Protein AF-A0A859FAC2-F1 (afdb_monomer)

Solvent-accessible surface area (backbone atoms only — not comparable to full-atom values): 5342 Å² total; per-residue (Å²): 143,79,71,64,70,60,58,26,71,75,37,75,66,45,41,52,51,52,48,38,58,68,44,46,48,57,27,51,54,40,24,45,46,32,37,72,72,66,66,40,54,71,62,58,17,48,48,55,26,49,51,52,44,50,51,50,52,48,54,50,32,64,76,74,36,98,75,50,66,58,67,61,54,50,52,52,50,50,50,52,51,50,53,51,54,51,49,56,50,53,64,58,65,77,77,115

Organism: NCBI:txid2592382

Mean predicted aligned error: 10.35 Å

Sequence (96 aa):
MNTLFELAATNVFTVAFSSFLVGGVPFLLGYFLLNRVFNLSKGWSTIIPGMIVLVILFVASIITINEPPYLLIGLAAAFLTYLAVSEVRSSKSATT

pLDDT: mean 73.59, std 11.51, range [42.47, 90.44]

Secondary structure (DSSP, 8-state):
---SHHHHHT-HHHHHHHHIIIIIHHHHHHHHIIIIIS---HHHHHHHHHHHHHHHHHHHHHHH-SS--HHHHHHHHHHHHHHHHHHHHHHHHTT-

Structure (mmCIF, N/CA/C/O backbone):
data_AF-A0A859FAC2-F1
#
_entry.id   AF-A0A859FAC2-F1
#
loop_
_atom_site.group_PDB
_atom_site.id
_atom_site.type_symbol
_atom_site.label_atom_id
_atom_site.label_alt_id
_atom_site.label_comp_id
_atom_site.label_asym_id
_atom_site.label_entity_id
_atom_site.label_seq_id
_atom_site.pdbx_PDB_ins_code
_atom_site.Cartn_x
_atom_site.Cartn_y
_atom_site.Cartn_z
_atom_site.occupancy
_atom_site.B_iso_or_equiv
_atom_site.auth_seq_id
_atom_site.auth_comp_id
_atom_site.auth_asym_id
_atom_site.auth_atom_id
_atom_site.pdbx_PDB_model_num
ATOM 1 N N . MET A 1 1 ? 24.163 -3.903 -18.204 1.00 42.47 1 MET A N 1
ATOM 2 C CA . MET A 1 1 ? 23.503 -4.710 -17.156 1.00 42.47 1 MET A CA 1
ATOM 3 C C . MET A 1 1 ? 22.069 -4.211 -17.009 1.00 42.47 1 MET A C 1
ATOM 5 O O . MET A 1 1 ? 21.821 -3.368 -16.167 1.00 42.47 1 MET A O 1
ATOM 9 N N . ASN A 1 2 ? 21.157 -4.685 -17.863 1.00 52.72 2 ASN A N 1
ATOM 10 C CA . ASN A 1 2 ? 19.724 -4.359 -17.860 1.00 52.72 2 ASN A CA 1
ATOM 11 C C . ASN A 1 2 ? 18.959 -5.676 -18.046 1.00 52.72 2 ASN A C 1
ATOM 13 O O . ASN A 1 2 ? 18.684 -6.051 -19.171 1.00 52.72 2 ASN A O 1
ATOM 17 N N . THR A 1 3 ? 18.728 -6.470 -16.998 1.00 57.44 3 THR A N 1
ATOM 18 C CA . THR A 1 3 ? 18.196 -7.838 -17.219 1.00 57.44 3 THR A CA 1
ATOM 19 C C . THR A 1 3 ? 17.073 -8.266 -16.287 1.00 57.44 3 THR A C 1
ATOM 21 O O . THR A 1 3 ? 16.517 -9.338 -16.482 1.00 57.44 3 THR A O 1
ATOM 24 N N . LEU A 1 4 ? 16.667 -7.435 -15.324 1.00 54.19 4 LEU A N 1
ATOM 25 C CA . LEU A 1 4 ? 15.510 -7.735 -14.466 1.00 54.19 4 LEU A CA 1
ATOM 26 C C . LEU A 1 4 ? 14.269 -6.925 -14.855 1.00 54.19 4 LEU A C 1
ATOM 28 O O . LEU A 1 4 ? 13.189 -7.493 -14.976 1.00 54.19 4 LEU A O 1
ATOM 32 N N . PHE A 1 5 ? 14.426 -5.629 -15.136 1.00 50.03 5 PHE A N 1
ATOM 33 C CA . PHE A 1 5 ? 13.320 -4.770 -15.576 1.00 50.03 5 PHE A CA 1
ATOM 34 C C . PHE A 1 5 ? 12.856 -5.073 -17.010 1.00 50.03 5 PHE A C 1
ATOM 36 O O . PHE A 1 5 ? 11.657 -5.104 -17.271 1.00 50.03 5 PHE A O 1
ATOM 43 N N . GLU A 1 6 ? 13.783 -5.367 -17.926 1.00 50.81 6 GLU A N 1
ATOM 44 C CA . GLU A 1 6 ? 13.448 -5.748 -19.309 1.00 50.81 6 GLU A CA 1
ATOM 45 C C . GLU A 1 6 ? 12.769 -7.122 -19.390 1.00 50.81 6 GLU A C 1
ATOM 47 O O . GLU A 1 6 ? 11.825 -7.303 -20.159 1.00 50.81 6 GLU A O 1
ATOM 52 N N . LEU A 1 7 ? 13.192 -8.073 -18.548 1.00 53.09 7 LEU A N 1
ATOM 53 C CA . LEU A 1 7 ? 12.585 -9.405 -18.474 1.00 53.09 7 LEU A CA 1
ATOM 54 C C . LEU A 1 7 ? 11.214 -9.371 -17.783 1.00 53.09 7 LEU A C 1
ATOM 56 O O . LEU A 1 7 ? 10.326 -10.159 -18.109 1.00 53.09 7 LEU A O 1
ATOM 60 N N . ALA A 1 8 ? 11.021 -8.432 -16.850 1.00 52.53 8 ALA A N 1
ATOM 61 C CA . ALA A 1 8 ? 9.714 -8.169 -16.270 1.00 52.53 8 ALA A CA 1
ATOM 62 C C . ALA A 1 8 ? 8.726 -7.673 -17.336 1.00 52.53 8 ALA A C 1
ATOM 64 O O . ALA A 1 8 ? 7.577 -8.089 -17.305 1.00 52.53 8 ALA A O 1
ATOM 65 N N . ALA A 1 9 ? 9.169 -6.879 -18.317 1.00 52.97 9 ALA A N 1
ATOM 66 C CA . ALA A 1 9 ? 8.310 -6.292 -19.347 1.00 52.97 9 ALA A CA 1
ATOM 67 C C . ALA A 1 9 ? 7.848 -7.267 -20.453 1.00 52.97 9 ALA A C 1
ATOM 69 O O . ALA A 1 9 ? 6.895 -6.964 -21.167 1.00 52.97 9 ALA A O 1
ATOM 70 N N . THR A 1 10 ? 8.481 -8.435 -20.614 1.00 60.19 10 THR A N 1
ATOM 71 C CA . THR A 1 10 ? 8.202 -9.345 -21.745 1.00 60.19 10 THR A CA 1
ATOM 72 C C . THR A 1 10 ? 6.981 -10.248 -21.528 1.00 60.19 10 THR A C 1
ATOM 74 O O . THR A 1 10 ? 6.498 -10.864 -22.475 1.00 60.19 10 THR A O 1
ATOM 77 N N . ASN A 1 11 ? 6.471 -10.355 -20.296 1.00 62.94 11 ASN A N 1
ATOM 78 C CA . ASN A 1 11 ? 5.349 -11.232 -19.972 1.00 62.94 11 ASN A CA 1
ATOM 79 C C . ASN A 1 11 ? 4.473 -10.603 -18.880 1.00 62.94 11 ASN A C 1
ATOM 81 O O . ASN A 1 11 ? 4.955 -10.307 -17.787 1.00 62.94 11 ASN A O 1
ATOM 85 N N . VAL A 1 12 ? 3.175 -10.433 -19.150 1.00 64.06 12 VAL A N 1
ATOM 86 C CA . VAL A 1 12 ? 2.206 -9.821 -18.213 1.00 64.06 12 VAL A CA 1
ATOM 87 C C . VAL A 1 12 ? 2.212 -10.537 -16.857 1.00 64.06 12 VAL A C 1
ATOM 89 O O . VAL A 1 12 ? 2.083 -9.906 -15.809 1.00 64.06 12 VAL A O 1
ATOM 92 N N . PHE A 1 13 ? 2.449 -11.851 -16.870 1.00 68.88 13 PHE A N 1
ATOM 93 C CA . PHE A 1 13 ? 2.610 -12.658 -15.666 1.00 68.88 13 PHE A CA 1
ATOM 94 C C . PHE A 1 13 ? 3.820 -12.229 -14.820 1.00 68.88 13 PHE A C 1
ATOM 96 O O . PHE A 1 13 ? 3.706 -12.109 -13.603 1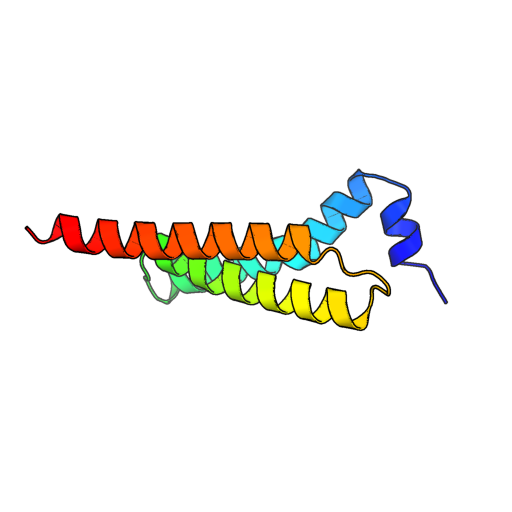.00 68.88 13 PHE A O 1
ATOM 103 N N . THR A 1 14 ? 4.961 -11.932 -15.446 1.00 65.56 14 THR A N 1
ATOM 104 C CA . THR A 1 14 ? 6.181 -11.493 -14.753 1.00 65.56 14 THR A CA 1
ATOM 105 C C . THR A 1 14 ? 6.016 -10.088 -14.173 1.00 65.56 14 THR A C 1
ATOM 107 O O . THR A 1 14 ? 6.444 -9.852 -13.043 1.00 65.56 14 THR A O 1
ATOM 110 N N . VAL A 1 15 ? 5.334 -9.175 -14.880 1.00 65.25 15 VAL A N 1
ATOM 111 C CA . VAL A 1 15 ? 4.973 -7.843 -14.349 1.00 65.25 15 VAL A CA 1
ATOM 112 C C . VAL A 1 15 ? 4.060 -7.978 -13.132 1.00 65.25 15 VAL A C 1
ATOM 114 O O . VAL A 1 15 ? 4.312 -7.364 -12.097 1.00 65.25 15 VAL A O 1
ATOM 117 N N . ALA A 1 16 ? 3.013 -8.801 -13.222 1.00 66.50 16 ALA A N 1
ATOM 118 C CA . ALA A 1 16 ? 2.064 -8.992 -12.129 1.00 66.50 16 ALA A CA 1
ATOM 119 C C . ALA A 1 16 ? 2.728 -9.641 -10.905 1.00 66.50 16 ALA A C 1
ATOM 121 O O . ALA A 1 16 ? 2.531 -9.191 -9.777 1.00 66.50 16 ALA A O 1
ATOM 122 N N . PHE A 1 17 ? 3.563 -10.658 -11.127 1.00 73.56 17 PHE A N 1
ATOM 123 C CA . PHE A 1 17 ? 4.271 -11.364 -10.064 1.00 73.56 17 PHE A CA 1
ATOM 124 C C . PHE A 1 17 ? 5.311 -10.478 -9.368 1.00 73.56 17 PHE A C 1
ATOM 126 O O . PHE A 1 17 ? 5.349 -10.420 -8.141 1.00 73.56 17 PHE A O 1
ATOM 133 N N . SER A 1 18 ? 6.110 -9.725 -10.130 1.00 69.56 18 SER A N 1
ATOM 134 C CA . SER A 1 18 ? 7.075 -8.772 -9.563 1.00 69.56 18 SER A CA 1
ATOM 135 C C . SER A 1 18 ? 6.378 -7.635 -8.810 1.00 69.56 18 SER A C 1
ATOM 137 O O . SER A 1 18 ? 6.785 -7.300 -7.699 1.00 69.56 18 SER A O 1
ATOM 139 N N . SER A 1 19 ? 5.268 -7.115 -9.336 1.00 70.88 19 SER A N 1
ATOM 140 C CA . SER A 1 19 ? 4.459 -6.090 -8.661 1.00 70.88 19 SER A CA 1
ATOM 141 C C . SER A 1 19 ? 3.847 -6.605 -7.353 1.00 70.88 19 SER A C 1
ATOM 143 O O . SER A 1 19 ? 3.842 -5.898 -6.344 1.00 70.88 19 SER A O 1
ATOM 145 N N . PHE A 1 20 ? 3.379 -7.857 -7.332 1.00 75.12 20 PHE A N 1
ATOM 146 C CA . PHE A 1 20 ? 2.869 -8.496 -6.119 1.00 75.12 20 PHE A CA 1
ATOM 147 C C . PHE A 1 20 ? 3.970 -8.726 -5.077 1.00 75.12 20 PHE A C 1
ATOM 149 O O . PHE A 1 20 ? 3.751 -8.483 -3.893 1.00 75.12 20 PHE A O 1
ATOM 156 N N . LEU A 1 21 ? 5.165 -9.147 -5.495 1.00 79.44 21 LEU A N 1
ATOM 157 C CA . LEU A 1 21 ? 6.288 -9.328 -4.575 1.00 79.44 21 LEU A CA 1
ATOM 158 C C . LEU A 1 21 ? 6.768 -8.004 -3.974 1.00 79.44 21 LEU A C 1
ATOM 160 O O . LEU A 1 21 ? 7.061 -7.953 -2.783 1.00 79.44 21 LEU A O 1
ATOM 164 N N . VAL A 1 22 ? 6.826 -6.935 -4.771 1.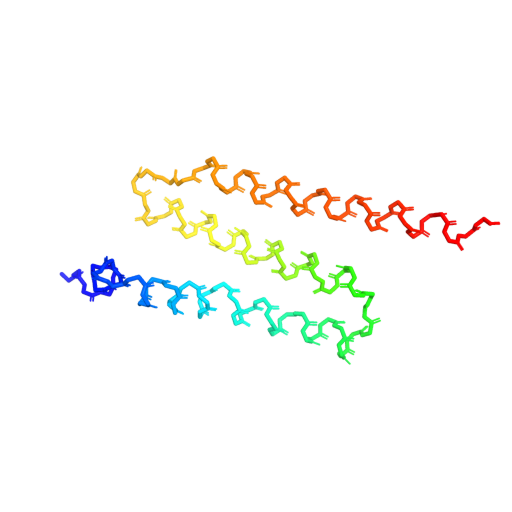00 77.38 22 VAL A N 1
ATOM 165 C CA . VAL A 1 22 ? 7.342 -5.635 -4.318 1.00 77.38 22 VAL A CA 1
ATOM 166 C C . VAL A 1 22 ? 6.304 -4.852 -3.514 1.00 77.38 22 VAL A C 1
ATOM 168 O O . VAL A 1 22 ? 6.655 -4.237 -2.514 1.00 77.38 22 VAL A O 1
ATOM 171 N N . GLY A 1 23 ? 5.032 -4.866 -3.917 1.00 78.00 23 GLY A N 1
ATOM 172 C CA . GLY A 1 23 ? 3.976 -4.114 -3.231 1.00 78.00 23 GLY A CA 1
ATOM 173 C C . GLY A 1 23 ? 3.103 -4.966 -2.311 1.00 78.00 23 GLY A C 1
ATOM 174 O O . GLY A 1 23 ? 2.831 -4.594 -1.170 1.00 78.00 23 GLY A O 1
ATOM 175 N N . GLY A 1 24 ? 2.671 -6.128 -2.795 1.00 80.38 24 GLY A N 1
ATOM 176 C CA . GLY A 1 24 ? 1.705 -6.994 -2.114 1.00 8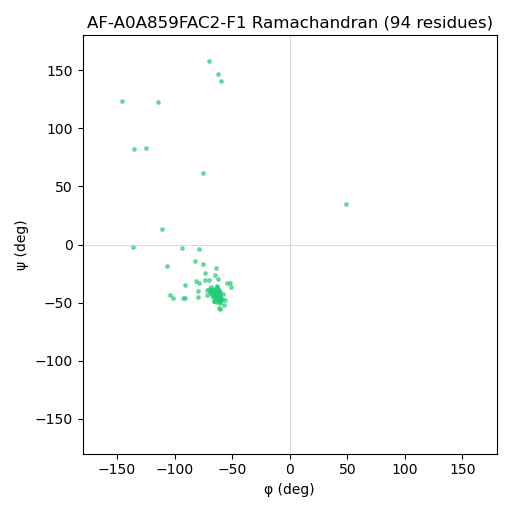0.38 24 GLY A CA 1
ATOM 177 C C . GLY A 1 24 ? 2.265 -7.698 -0.878 1.00 80.38 24 GLY A C 1
ATOM 178 O O . GLY A 1 24 ? 1.602 -7.721 0.157 1.00 80.38 24 GLY A O 1
ATOM 179 N N . VAL A 1 25 ? 3.487 -8.235 -0.944 1.00 85.81 25 VAL A N 1
ATOM 180 C CA . VAL A 1 25 ? 4.103 -8.942 0.196 1.00 85.81 25 VAL A CA 1
ATOM 181 C C . VAL A 1 25 ? 4.376 -8.004 1.380 1.00 85.81 25 VAL A C 1
ATOM 183 O O . VAL A 1 25 ? 3.946 -8.336 2.488 1.00 85.81 25 VAL A O 1
ATOM 186 N N . PRO A 1 26 ? 4.998 -6.819 1.204 1.00 85.00 26 PRO A N 1
ATOM 187 C CA . PRO A 1 26 ? 5.179 -5.876 2.308 1.00 85.00 26 PRO A CA 1
ATOM 188 C C . PRO A 1 26 ? 3.850 -5.361 2.863 1.00 85.00 26 PRO A C 1
ATOM 190 O O . PRO A 1 26 ? 3.712 -5.210 4.077 1.00 85.00 26 PRO A O 1
ATOM 193 N N . PHE A 1 27 ? 2.851 -5.154 1.996 1.00 87.62 27 PHE A N 1
ATOM 194 C CA . PHE A 1 27 ? 1.505 -4.782 2.421 1.00 87.62 27 PHE A CA 1
ATOM 195 C C . PHE A 1 27 ? 0.877 -5.855 3.318 1.00 87.62 27 PHE A C 1
ATOM 197 O O . PHE A 1 27 ? 0.410 -5.542 4.411 1.00 87.62 27 PHE A O 1
ATOM 204 N N . LEU A 1 28 ? 0.897 -7.121 2.888 1.00 86.25 28 LEU A N 1
ATOM 205 C CA . LEU A 1 28 ? 0.337 -8.248 3.638 1.00 86.25 28 LEU A CA 1
ATOM 206 C C . LEU A 1 28 ? 1.045 -8.452 4.978 1.00 86.25 28 LEU A C 1
ATOM 208 O O . LEU A 1 28 ? 0.378 -8.668 5.989 1.00 86.25 28 LEU A O 1
ATOM 212 N N . LEU A 1 29 ? 2.376 -8.347 5.002 1.00 88.62 29 LEU A N 1
ATOM 213 C CA . LEU A 1 29 ? 3.164 -8.423 6.234 1.00 88.62 29 LEU A CA 1
ATOM 214 C C . LEU A 1 29 ? 2.789 -7.306 7.209 1.00 88.62 29 LEU A C 1
ATOM 216 O O . LEU A 1 29 ? 2.524 -7.580 8.380 1.00 88.62 29 LEU A O 1
ATOM 220 N N . GLY A 1 30 ? 2.719 -6.062 6.729 1.00 86.69 30 GLY A N 1
ATOM 221 C CA . GLY A 1 30 ? 2.324 -4.921 7.550 1.00 86.69 30 GLY A CA 1
ATOM 222 C C . GLY A 1 30 ? 0.882 -5.032 8.049 1.00 86.69 30 GLY A C 1
ATOM 223 O O . GLY A 1 30 ? 0.626 -4.818 9.233 1.00 86.69 30 GLY A O 1
ATOM 224 N N . TYR A 1 31 ? -0.047 -5.447 7.182 1.00 87.19 31 TYR A N 1
ATOM 225 C CA . TYR A 1 31 ? -1.445 -5.683 7.541 1.00 87.19 31 TYR A CA 1
ATOM 226 C C . TYR A 1 31 ? -1.562 -6.752 8.625 1.00 87.19 31 TYR A C 1
ATOM 228 O O . TYR A 1 31 ? -2.245 -6.548 9.629 1.00 87.19 31 TYR A O 1
ATOM 236 N N . PHE A 1 32 ? -0.867 -7.879 8.453 1.00 90.44 32 PHE A N 1
ATOM 237 C CA . PHE A 1 32 ? -0.870 -8.960 9.427 1.00 90.44 32 PHE A CA 1
ATOM 238 C C . PHE A 1 32 ? -0.293 -8.498 10.765 1.00 90.44 32 PHE A C 1
ATOM 240 O O . PHE A 1 32 ? -0.935 -8.710 11.788 1.00 90.44 32 PHE A O 1
ATOM 247 N N . LEU A 1 33 ? 0.856 -7.810 10.783 1.00 90.31 33 LEU A N 1
ATOM 248 C CA . LEU A 1 33 ? 1.431 -7.289 12.027 1.00 90.31 33 LEU A CA 1
ATOM 249 C C . LEU A 1 33 ? 0.445 -6.368 12.755 1.00 90.31 33 LEU A C 1
ATOM 251 O O . LEU A 1 33 ? 0.153 -6.565 13.932 1.00 90.31 33 LEU A O 1
ATOM 255 N N . LEU A 1 34 ? -0.104 -5.376 12.056 1.00 88.94 34 LEU A N 1
ATOM 256 C CA . LEU A 1 34 ? -0.961 -4.366 12.674 1.00 88.94 34 LEU A CA 1
ATOM 257 C C . LEU A 1 34 ? -2.293 -4.957 13.148 1.00 88.94 34 LEU A C 1
ATOM 259 O O . LEU A 1 34 ? -2.770 -4.596 14.219 1.00 88.94 34 LEU A O 1
ATOM 263 N N . ASN A 1 35 ? -2.878 -5.877 12.382 1.00 86.94 35 ASN A N 1
ATOM 264 C CA . ASN A 1 35 ? -4.166 -6.485 12.709 1.00 86.94 35 ASN A CA 1
ATOM 265 C C . ASN A 1 35 ? -4.040 -7.595 13.768 1.00 86.94 35 ASN A C 1
ATOM 267 O O . ASN A 1 35 ? -4.828 -7.645 14.703 1.00 86.94 35 ASN A O 1
ATOM 271 N N . ARG A 1 36 ? -3.056 -8.500 13.643 1.00 86.12 36 ARG A N 1
ATOM 272 C CA . ARG A 1 36 ? -2.919 -9.677 14.526 1.00 86.12 36 ARG A CA 1
ATOM 273 C C . ARG A 1 36 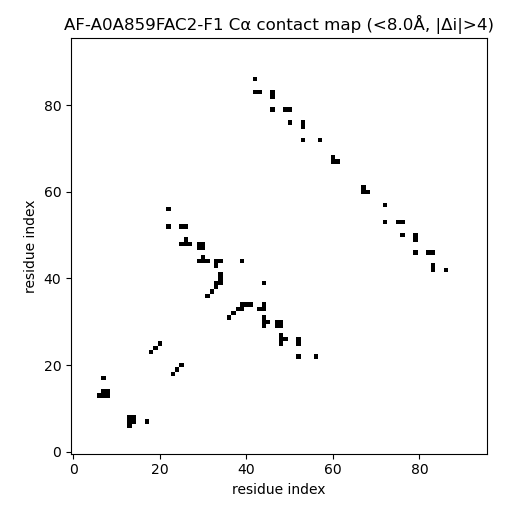? -2.046 -9.449 15.751 1.00 86.12 36 ARG A C 1
ATOM 275 O O . ARG A 1 36 ? -2.327 -10.059 16.776 1.00 86.12 36 ARG A O 1
ATOM 282 N N . VAL A 1 37 ? -0.987 -8.647 15.647 1.00 89.56 37 VAL A N 1
ATOM 283 C CA . VAL A 1 37 ? -0.041 -8.433 16.758 1.00 89.56 37 VAL A CA 1
ATOM 284 C C . VAL A 1 37 ? -0.448 -7.212 17.573 1.00 89.56 37 VAL A C 1
ATO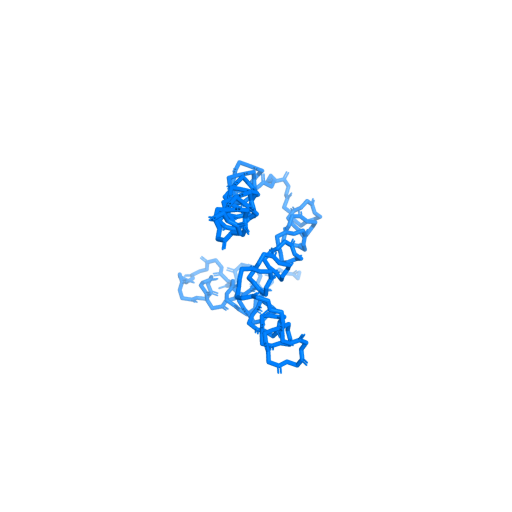M 286 O O . VAL A 1 37 ? -0.506 -7.283 18.795 1.00 89.56 37 VAL A O 1
ATOM 289 N N . PHE A 1 38 ? -0.783 -6.111 16.898 1.00 86.06 38 PHE A N 1
ATOM 290 C CA . PHE A 1 38 ? -1.131 -4.850 17.561 1.00 86.06 38 PHE A CA 1
ATOM 291 C C . PHE A 1 38 ? -2.636 -4.652 17.798 1.00 86.06 38 PHE A C 1
ATOM 293 O O . PHE A 1 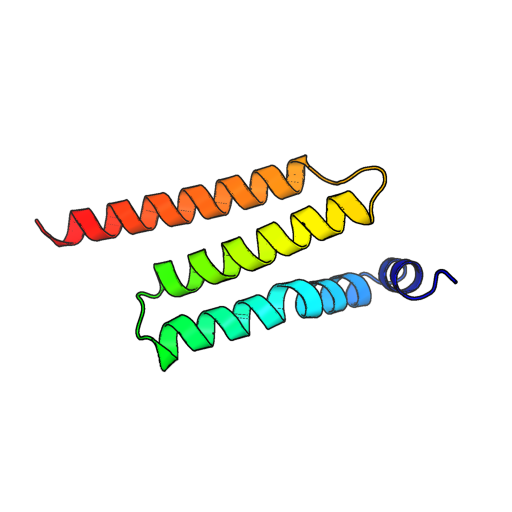38 ? -3.007 -3.655 18.413 1.00 86.06 38 PHE A O 1
ATOM 300 N N . ASN A 1 39 ? -3.499 -5.580 17.350 1.00 86.56 39 ASN A N 1
ATOM 301 C CA . ASN A 1 39 ? -4.965 -5.499 17.484 1.00 86.56 39 ASN A CA 1
ATOM 302 C C . ASN A 1 39 ? -5.551 -4.141 17.036 1.00 86.56 39 ASN A C 1
ATOM 304 O O . ASN A 1 39 ? -6.516 -3.637 17.613 1.00 86.56 39 ASN A O 1
ATOM 308 N N . LEU A 1 40 ? -4.963 -3.526 16.007 1.00 83.88 40 LEU A N 1
ATOM 309 C CA . LEU A 1 40 ? -5.509 -2.308 15.412 1.00 83.88 40 LEU A CA 1
ATOM 310 C C . LEU A 1 40 ? -6.799 -2.614 14.648 1.00 83.88 40 LEU A C 1
ATOM 312 O O . LEU A 1 40 ? -7.044 -3.743 14.220 1.00 83.88 40 LEU A O 1
ATOM 316 N N . SER A 1 41 ? -7.633 -1.590 14.450 1.00 84.81 41 SER A N 1
ATOM 317 C CA . SER A 1 41 ? -8.834 -1.761 13.634 1.00 84.81 41 SER A CA 1
ATOM 318 C C . SER A 1 41 ? -8.453 -2.129 12.197 1.00 84.81 41 SER A C 1
ATOM 320 O O . SER A 1 41 ? -7.449 -1.650 11.661 1.00 84.81 41 SER A O 1
ATOM 322 N N . LYS A 1 42 ? -9.293 -2.944 11.546 1.00 79.19 42 LYS A N 1
ATOM 323 C CA . LYS A 1 42 ? -9.075 -3.402 10.163 1.00 79.19 42 LYS A CA 1
ATOM 324 C C . LYS A 1 42 ? -8.783 -2.248 9.200 1.00 79.19 42 LYS A C 1
ATOM 326 O O . LYS A 1 42 ? -7.946 -2.406 8.311 1.00 79.19 42 LYS A O 1
ATOM 331 N N . GLY A 1 43 ? -9.427 -1.097 9.393 1.00 78.94 43 GLY A N 1
ATOM 332 C CA . GLY A 1 43 ? -9.164 0.111 8.621 1.00 78.94 43 GLY A CA 1
ATOM 333 C C . GLY A 1 43 ? -7.731 0.615 8.784 1.00 78.94 43 GLY A C 1
ATOM 334 O O . GLY A 1 43 ? -7.003 0.714 7.798 1.00 78.94 43 GLY A O 1
ATOM 335 N N . TRP A 1 44 ? -7.270 0.846 10.017 1.00 80.69 44 TRP A N 1
ATOM 336 C CA . TRP A 1 44 ? -5.898 1.308 10.275 1.00 80.69 44 TRP A CA 1
ATOM 337 C C . TRP A 1 44 ? -4.842 0.294 9.837 1.00 80.69 44 TRP A C 1
ATOM 339 O O . TRP A 1 44 ? -3.829 0.678 9.248 1.00 80.69 44 TRP A O 1
ATOM 349 N N . SER A 1 45 ? -5.107 -0.999 10.034 1.00 86.06 45 SER A N 1
ATOM 350 C CA . SER A 1 45 ? -4.240 -2.077 9.554 1.00 86.06 45 SER A CA 1
ATOM 351 C C . SER A 1 45 ? -4.144 -2.136 8.030 1.00 86.06 45 SER A C 1
ATOM 353 O O . SER A 1 45 ? -3.185 -2.701 7.527 1.00 86.06 45 SER A O 1
ATOM 355 N N . THR A 1 46 ? -5.093 -1.553 7.294 1.00 82.12 46 THR A N 1
ATOM 356 C CA . THR A 1 46 ? -5.066 -1.448 5.824 1.00 82.12 46 THR A CA 1
ATOM 357 C C . THR A 1 46 ? -4.384 -0.155 5.374 1.00 82.12 46 THR A C 1
ATOM 359 O O . THR A 1 46 ? -3.524 -0.172 4.495 1.00 82.12 46 THR A O 1
ATOM 362 N N . ILE A 1 47 ? -4.731 0.972 6.001 1.00 83.06 47 ILE A N 1
ATOM 363 C CA . ILE A 1 47 ? -4.266 2.309 5.608 1.00 83.06 47 ILE A CA 1
ATOM 364 C C . ILE A 1 47 ? -2.758 2.464 5.818 1.00 83.06 47 ILE A C 1
ATOM 366 O O . ILE A 1 47 ? -2.061 2.921 4.916 1.00 83.06 47 ILE A O 1
ATOM 370 N N . ILE A 1 48 ? -2.246 2.081 6.992 1.00 84.69 48 ILE A N 1
ATOM 371 C CA . ILE A 1 48 ? -0.836 2.280 7.360 1.00 84.69 48 ILE A CA 1
ATOM 372 C C . ILE A 1 48 ? 0.118 1.557 6.391 1.00 84.69 48 ILE A C 1
ATOM 374 O O . ILE A 1 48 ? 0.970 2.221 5.798 1.00 84.69 48 ILE A O 1
ATOM 378 N N . PRO A 1 49 ? 0.003 0.234 6.163 1.00 85.62 49 PRO A N 1
ATOM 379 C CA . PRO A 1 49 ? 0.902 -0.454 5.245 1.00 85.62 49 PRO A CA 1
ATOM 380 C C . PRO A 1 49 ? 0.649 -0.055 3.790 1.00 85.62 49 PRO A C 1
ATOM 382 O O . PRO A 1 49 ? 1.603 0.013 3.020 1.00 85.62 49 PRO A O 1
ATOM 385 N N . GLY A 1 50 ? -0.593 0.288 3.421 1.00 83.44 50 GLY A N 1
ATOM 386 C CA . GLY A 1 50 ? -0.904 0.852 2.106 1.00 83.44 50 GLY A CA 1
ATOM 387 C C . GLY A 1 50 ? -0.138 2.149 1.838 1.00 83.44 50 GLY A C 1
ATOM 388 O O . GLY A 1 50 ? 0.502 2.280 0.799 1.00 83.44 50 GLY A O 1
ATOM 389 N N . MET A 1 51 ? -0.130 3.074 2.802 1.00 83.44 51 MET A N 1
ATOM 390 C CA . MET A 1 51 ? 0.622 4.332 2.729 1.00 83.44 51 MET A CA 1
ATOM 391 C C . MET A 1 51 ? 2.130 4.094 2.623 1.00 83.44 51 MET A C 1
ATOM 393 O O . MET A 1 51 ? 2.788 4.710 1.789 1.00 83.44 51 MET A O 1
ATOM 397 N N . ILE A 1 52 ? 2.681 3.180 3.428 1.00 85.06 52 ILE A N 1
ATOM 398 C CA . ILE A 1 52 ? 4.117 2.858 3.408 1.00 85.06 52 ILE A CA 1
ATOM 399 C C . ILE A 1 52 ? 4.530 2.314 2.037 1.00 85.06 52 ILE A C 1
ATOM 401 O O . ILE A 1 52 ? 5.488 2.806 1.442 1.00 85.06 52 ILE A O 1
ATOM 405 N N . VAL A 1 53 ? 3.789 1.336 1.510 1.00 84.94 53 VAL A N 1
ATOM 406 C CA . VAL A 1 53 ? 4.061 0.755 0.187 1.00 84.94 53 VAL A CA 1
ATOM 407 C C . VAL A 1 53 ? 3.941 1.810 -0.908 1.00 84.94 53 VAL A C 1
ATOM 409 O O . VAL A 1 53 ? 4.780 1.859 -1.805 1.00 84.94 53 VAL A O 1
ATOM 412 N N . LEU A 1 54 ? 2.948 2.697 -0.815 1.00 81.75 54 LEU A N 1
ATOM 413 C CA . LEU A 1 54 ? 2.748 3.757 -1.795 1.00 81.75 54 LEU A CA 1
ATOM 414 C C . LEU A 1 54 ? 3.900 4.771 -1.803 1.00 81.75 54 LEU A C 1
ATOM 416 O O . LEU A 1 54 ? 4.363 5.152 -2.876 1.00 81.75 54 LEU A O 1
ATOM 420 N N . VAL A 1 55 ? 4.410 5.160 -0.630 1.00 83.38 55 VAL A N 1
ATOM 421 C CA . VAL A 1 55 ? 5.586 6.038 -0.515 1.00 83.38 55 VAL A CA 1
ATOM 422 C C . VAL A 1 55 ? 6.831 5.362 -1.087 1.00 83.38 55 VAL A C 1
ATOM 424 O O . VAL A 1 55 ? 7.569 5.991 -1.841 1.00 83.38 55 VAL A O 1
ATOM 427 N N . ILE A 1 56 ? 7.054 4.080 -0.783 1.00 81.56 56 ILE A N 1
ATOM 428 C CA . ILE A 1 56 ? 8.199 3.325 -1.315 1.00 81.56 56 ILE A CA 1
ATOM 429 C C . ILE A 1 56 ? 8.131 3.251 -2.843 1.00 81.56 56 ILE A C 1
ATOM 431 O O . ILE A 1 56 ? 9.122 3.542 -3.510 1.00 81.56 56 ILE A O 1
ATOM 435 N N . LEU A 1 57 ? 6.965 2.915 -3.403 1.00 77.56 57 LEU A N 1
ATOM 436 C CA . LEU A 1 57 ? 6.762 2.864 -4.851 1.00 77.56 57 LEU A CA 1
ATOM 437 C C . LEU A 1 57 ? 6.930 4.241 -5.500 1.00 77.56 57 LEU A C 1
ATOM 439 O O . LEU A 1 57 ? 7.513 4.332 -6.576 1.00 77.56 57 LEU A O 1
ATOM 443 N N . PHE A 1 58 ? 6.483 5.312 -4.843 1.00 78.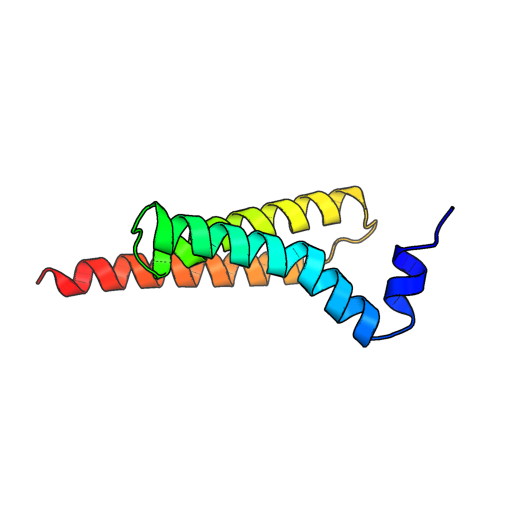81 58 PHE A N 1
ATOM 444 C CA . PHE A 1 58 ? 6.671 6.679 -5.327 1.00 78.81 58 PHE A CA 1
ATOM 445 C C . PHE A 1 58 ? 8.148 7.071 -5.388 1.00 78.81 58 PHE A C 1
ATOM 447 O O . PHE A 1 58 ? 8.625 7.525 -6.427 1.00 78.81 58 PHE A O 1
ATOM 454 N N . VAL A 1 59 ? 8.892 6.842 -4.305 1.00 79.00 59 VAL A N 1
ATOM 455 C CA . VAL A 1 59 ? 10.327 7.144 -4.243 1.00 79.00 59 VAL A CA 1
ATOM 456 C C . VAL A 1 59 ? 11.102 6.290 -5.245 1.00 79.00 59 VAL A C 1
ATOM 458 O O . VAL A 1 59 ? 11.913 6.820 -6.002 1.00 79.00 59 VAL A O 1
ATOM 461 N N . ALA A 1 60 ? 10.815 4.987 -5.310 1.00 75.62 60 ALA A N 1
ATOM 462 C CA . ALA A 1 60 ? 11.420 4.094 -6.292 1.00 75.62 60 ALA A CA 1
ATOM 463 C C . ALA A 1 60 ? 11.136 4.575 -7.719 1.00 75.62 60 ALA A C 1
ATOM 465 O O . ALA A 1 60 ? 12.047 4.616 -8.545 1.00 75.62 60 ALA A O 1
ATOM 466 N N . SER A 1 61 ? 9.905 5.008 -7.994 1.00 72.44 61 SER A N 1
ATOM 467 C CA . SER A 1 61 ? 9.511 5.516 -9.302 1.00 72.44 61 SER A CA 1
ATOM 468 C C . SER A 1 61 ? 10.248 6.796 -9.690 1.00 72.44 61 SER A C 1
ATOM 470 O O . SER A 1 61 ? 10.637 6.909 -10.845 1.00 72.44 61 SER A O 1
ATOM 472 N N . ILE A 1 62 ? 10.455 7.739 -8.765 1.00 77.12 62 ILE A N 1
ATOM 473 C CA . ILE A 1 62 ? 11.210 8.977 -9.037 1.00 77.12 62 ILE A CA 1
ATOM 474 C C . ILE A 1 62 ? 12.676 8.673 -9.358 1.00 77.12 62 ILE A C 1
ATOM 476 O O . ILE A 1 62 ? 13.264 9.312 -10.222 1.00 77.12 62 ILE A O 1
ATOM 480 N N . ILE A 1 63 ? 13.277 7.710 -8.653 1.00 77.81 63 ILE A N 1
ATOM 481 C CA . ILE A 1 63 ? 14.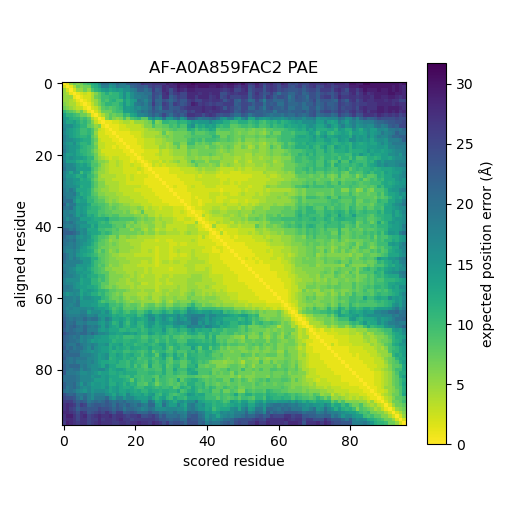708 7.403 -8.786 1.00 77.81 63 ILE A CA 1
ATOM 482 C C . ILE A 1 63 ? 14.996 6.566 -10.040 1.00 77.81 63 ILE A C 1
ATOM 484 O O . ILE A 1 63 ? 16.068 6.691 -10.626 1.00 77.81 63 ILE A O 1
ATOM 488 N N . THR A 1 64 ? 14.072 5.687 -10.439 1.00 69.81 64 THR A N 1
ATOM 489 C CA . THR A 1 64 ? 14.332 4.666 -11.472 1.00 69.81 64 THR A CA 1
ATOM 490 C C . THR A 1 64 ? 13.677 4.938 -12.822 1.00 69.81 64 THR A C 1
ATOM 492 O O . THR A 1 64 ? 14.110 4.359 -13.818 1.00 69.81 64 THR A O 1
ATOM 495 N N . ILE A 1 65 ? 12.657 5.800 -12.889 1.00 72.56 65 ILE A N 1
ATOM 496 C CA . ILE A 1 65 ? 11.892 6.046 -14.114 1.00 72.56 65 ILE A CA 1
ATOM 497 C C . ILE A 1 65 ? 12.123 7.490 -14.561 1.00 72.56 65 ILE A C 1
ATOM 499 O O . ILE A 1 65 ? 11.832 8.422 -13.819 1.00 72.56 65 ILE A O 1
ATOM 503 N N . ASN A 1 66 ? 12.613 7.682 -15.790 1.00 66.38 66 ASN A N 1
ATOM 504 C CA . ASN A 1 66 ? 12.798 9.021 -16.370 1.00 66.38 66 ASN A CA 1
ATOM 505 C C . ASN A 1 66 ? 11.466 9.784 -16.520 1.00 66.38 66 ASN A C 1
ATOM 507 O O . ASN A 1 66 ? 11.438 11.005 -16.404 1.00 66.38 66 ASN A O 1
ATOM 511 N N . GLU A 1 67 ? 10.362 9.058 -16.722 1.00 69.19 67 GLU A N 1
ATOM 512 C CA . GLU A 1 67 ? 8.991 9.582 -16.736 1.00 69.19 67 GLU A CA 1
ATOM 513 C C . GLU A 1 67 ? 8.113 8.817 -15.730 1.00 69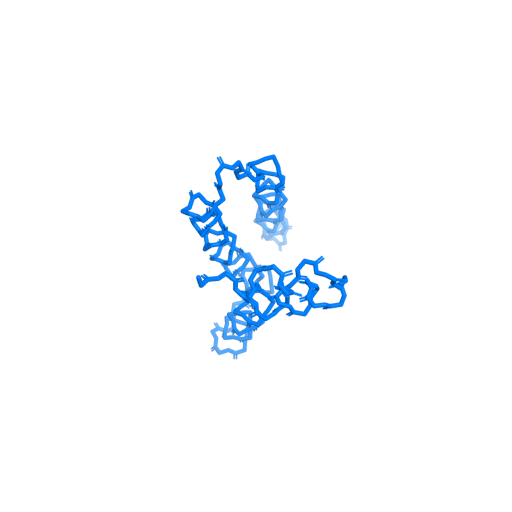.19 67 GLU A C 1
ATOM 515 O O . GLU A 1 67 ? 7.426 7.857 -16.089 1.00 69.19 67 GLU A O 1
ATOM 520 N N . PRO A 1 68 ? 8.147 9.186 -14.440 1.00 64.38 68 PRO A N 1
ATOM 521 C CA . PRO A 1 68 ? 7.334 8.530 -13.424 1.00 64.38 68 PRO A CA 1
ATOM 522 C C . PRO A 1 68 ? 5.838 8.658 -13.749 1.00 64.38 68 PRO A C 1
ATOM 524 O O . PRO A 1 68 ? 5.390 9.738 -14.146 1.00 64.38 68 PRO A O 1
ATOM 527 N N . PRO A 1 69 ? 5.016 7.617 -13.528 1.00 72.81 69 PRO A N 1
ATOM 528 C CA . PRO A 1 69 ? 3.573 7.682 -13.723 1.00 72.81 69 PRO A CA 1
ATOM 529 C C . PRO A 1 69 ? 2.891 8.451 -12.576 1.00 72.81 69 PRO A C 1
ATOM 531 O O . PRO A 1 69 ? 2.051 7.916 -11.850 1.00 72.81 69 PRO A O 1
ATOM 534 N N . TYR A 1 70 ? 3.236 9.731 -12.411 1.00 70.62 70 TYR A N 1
ATOM 535 C CA . TYR A 1 70 ? 2.760 10.611 -11.338 1.00 70.62 70 TYR A CA 1
ATOM 536 C C . TYR A 1 70 ? 1.231 10.636 -11.217 1.00 70.62 70 TYR A C 1
ATOM 538 O O . TYR A 1 70 ? 0.698 10.733 -10.115 1.00 70.62 70 TYR A O 1
ATOM 546 N N . LEU A 1 71 ? 0.523 10.498 -12.341 1.00 66.31 71 LEU A N 1
ATOM 547 C CA . LEU A 1 71 ? -0.938 10.474 -12.401 1.00 66.31 71 LEU A CA 1
ATOM 548 C C . LEU A 1 71 ? -1.524 9.229 -11.707 1.00 66.31 71 LEU A C 1
ATOM 550 O O . LEU A 1 71 ? -2.451 9.345 -10.907 1.00 66.31 71 LEU A O 1
ATOM 554 N N . LEU A 1 72 ? -0.945 8.046 -11.946 1.00 66.62 72 LEU A N 1
ATOM 555 C CA . LEU A 1 72 ? -1.360 6.798 -11.292 1.00 66.62 72 LEU A CA 1
ATOM 556 C C . LEU A 1 72 ? -1.035 6.815 -9.798 1.00 66.62 72 LEU A C 1
ATOM 558 O O . LEU A 1 72 ? -1.844 6.373 -8.983 1.00 66.62 72 LEU A O 1
ATOM 562 N N . ILE A 1 73 ? 0.119 7.374 -9.431 1.00 69.56 73 ILE A N 1
ATOM 563 C CA . ILE A 1 73 ? 0.518 7.488 -8.026 1.00 69.56 73 ILE A CA 1
ATOM 564 C C . ILE A 1 73 ? -0.385 8.486 -7.289 1.00 69.56 73 ILE A C 1
ATOM 566 O O . ILE A 1 73 ? -0.839 8.203 -6.181 1.00 69.56 73 ILE A O 1
ATOM 570 N N . GLY A 1 74 ? -0.727 9.608 -7.928 1.00 72.50 74 GLY A N 1
ATOM 571 C CA . GLY A 1 74 ? -1.687 10.580 -7.407 1.00 72.50 74 GLY A CA 1
ATOM 572 C C . GLY A 1 74 ? -3.082 9.983 -7.198 1.00 72.50 74 GLY A C 1
ATOM 573 O O . GLY A 1 74 ? -3.679 10.187 -6.142 1.00 72.50 74 GLY A O 1
ATOM 574 N N . LEU A 1 75 ? -3.583 9.187 -8.151 1.00 71.31 75 LEU A N 1
ATOM 575 C CA . LEU A 1 75 ? -4.864 8.480 -8.013 1.00 71.31 75 LEU A CA 1
ATOM 576 C C . LEU A 1 75 ? -4.847 7.471 -6.860 1.00 71.31 75 LEU A C 1
ATOM 578 O O . LEU A 1 75 ? -5.795 7.413 -6.075 1.00 71.31 75 LEU A O 1
ATOM 582 N N . ALA A 1 76 ? -3.764 6.709 -6.718 1.00 73.69 76 ALA A N 1
ATOM 583 C CA . ALA A 1 76 ? -3.622 5.750 -5.631 1.00 73.69 76 ALA A CA 1
ATOM 584 C C . ALA A 1 76 ? -3.517 6.447 -4.256 1.00 73.69 76 ALA A C 1
ATOM 586 O O . ALA A 1 76 ? -4.146 6.006 -3.292 1.00 73.69 76 ALA A O 1
ATOM 587 N N . ALA A 1 77 ? -2.819 7.585 -4.168 1.00 74.81 77 ALA A N 1
ATOM 588 C CA . ALA A 1 77 ? -2.774 8.413 -2.961 1.00 74.81 77 ALA A CA 1
ATOM 589 C C . ALA A 1 77 ? -4.152 8.999 -2.605 1.00 74.81 77 ALA A C 1
ATOM 591 O O . ALA A 1 77 ? -4.564 8.967 -1.442 1.00 74.81 77 ALA A O 1
ATOM 592 N N . ALA A 1 78 ? -4.896 9.492 -3.600 1.00 74.31 78 ALA A N 1
ATOM 593 C CA . ALA A 1 78 ? -6.252 10.000 -3.412 1.00 74.31 78 ALA A CA 1
ATOM 594 C C . ALA A 1 78 ? -7.205 8.901 -2.912 1.00 74.31 78 ALA A C 1
ATOM 596 O O . ALA A 1 78 ? -7.980 9.135 -1.985 1.00 74.31 78 ALA A O 1
ATOM 597 N N . PHE A 1 79 ? -7.100 7.688 -3.463 1.00 76.50 79 PHE A N 1
ATOM 598 C CA . PHE A 1 79 ? -7.892 6.534 -3.036 1.00 76.50 79 PHE A CA 1
ATOM 599 C C . PHE A 1 79 ? -7.597 6.125 -1.585 1.00 76.50 79 PHE A C 1
ATOM 601 O O . PHE A 1 79 ? -8.526 5.931 -0.799 1.00 76.50 79 PHE A O 1
ATOM 608 N N . LEU A 1 80 ? -6.319 6.066 -1.190 1.00 74.50 80 LEU A N 1
ATOM 609 C CA . LEU A 1 80 ? -5.940 5.790 0.202 1.00 74.50 80 LEU A CA 1
ATOM 610 C C . LEU A 1 80 ? -6.402 6.891 1.163 1.00 74.50 80 LEU A C 1
ATOM 612 O O . LEU A 1 80 ? -6.870 6.590 2.260 1.00 74.50 80 LEU A O 1
ATOM 616 N N . THR A 1 81 ? -6.318 8.156 0.746 1.00 77.00 81 THR A N 1
ATOM 617 C CA . THR A 1 81 ? -6.786 9.296 1.547 1.00 77.00 81 THR A CA 1
ATOM 618 C C . THR A 1 81 ? -8.298 9.234 1.744 1.00 77.00 81 THR A C 1
ATOM 620 O O . THR A 1 81 ? -8.785 9.421 2.857 1.00 77.00 81 THR A O 1
ATOM 623 N N . TYR A 1 82 ? -9.049 8.914 0.687 1.00 78.19 82 TYR A N 1
ATOM 624 C CA . TYR A 1 82 ? -10.491 8.707 0.765 1.00 78.19 82 TYR A CA 1
ATOM 625 C C . TYR A 1 82 ? -10.849 7.573 1.733 1.00 78.19 82 TYR A C 1
ATOM 627 O O . TYR A 1 82 ? -11.677 7.778 2.622 1.00 78.19 82 TYR A O 1
ATOM 635 N N . LEU A 1 83 ? -10.182 6.418 1.621 1.00 77.25 83 LEU A N 1
ATOM 636 C CA . LEU A 1 83 ? -10.358 5.296 2.547 1.00 77.25 83 LEU A CA 1
ATOM 637 C C . LEU A 1 83 ? -10.091 5.719 3.995 1.00 77.25 83 LEU A C 1
ATOM 639 O O . LEU A 1 83 ? -10.929 5.485 4.864 1.00 77.25 83 LEU A O 1
ATOM 643 N N . ALA A 1 84 ? -8.988 6.427 4.247 1.00 75.06 84 ALA A N 1
ATOM 644 C CA . ALA A 1 84 ? -8.648 6.914 5.579 1.00 75.06 84 ALA A CA 1
ATOM 645 C C . ALA A 1 84 ? -9.703 7.866 6.155 1.00 75.06 84 ALA A C 1
ATOM 647 O O . ALA A 1 84 ? -10.129 7.709 7.300 1.00 75.06 84 ALA A O 1
ATOM 648 N N . VAL A 1 85 ? -10.181 8.824 5.358 1.00 79.38 85 VAL A N 1
ATOM 649 C CA . VAL A 1 85 ? -11.227 9.766 5.781 1.00 79.38 85 VAL A CA 1
ATOM 650 C C . VAL A 1 85 ? -12.560 9.052 6.019 1.00 79.38 85 VAL A C 1
ATOM 652 O O . VAL A 1 85 ? -13.265 9.385 6.975 1.00 79.38 85 VAL A O 1
ATOM 655 N N . SER A 1 86 ? -12.912 8.073 5.180 1.00 77.31 86 SER A N 1
ATOM 656 C CA . SER A 1 86 ? -14.148 7.296 5.325 1.00 77.31 86 SER A CA 1
ATOM 657 C C . SER A 1 86 ? -14.164 6.486 6.623 1.00 77.31 86 SER A C 1
ATOM 659 O O . SER A 1 86 ? -15.160 6.515 7.347 1.00 77.31 86 SER A O 1
ATOM 661 N N . GLU A 1 87 ? -13.031 5.888 6.994 1.00 72.88 87 GLU A N 1
ATOM 662 C CA . GLU A 1 87 ? -12.912 5.104 8.220 1.00 72.88 87 GLU A CA 1
ATOM 663 C C . GLU A 1 87 ? -12.989 5.990 9.472 1.00 72.88 87 GLU A C 1
ATOM 665 O O . GLU A 1 87 ? -13.691 5.675 10.435 1.00 72.88 87 GLU A O 1
ATOM 670 N N . VAL A 1 88 ? -12.341 7.162 9.436 1.00 73.44 88 VAL A N 1
ATOM 671 C CA . VAL A 1 88 ? -12.426 8.161 10.515 1.00 73.44 88 VAL A CA 1
ATOM 672 C C . VAL A 1 88 ? -13.865 8.659 10.696 1.00 73.44 88 VAL A C 1
ATOM 674 O O . VAL A 1 88 ? -14.316 8.847 11.827 1.00 73.44 88 VAL A O 1
ATOM 677 N N . ARG A 1 89 ? -14.615 8.855 9.602 1.00 72.06 89 ARG A N 1
ATOM 678 C CA . ARG A 1 89 ? -16.038 9.232 9.665 1.00 72.06 89 ARG A CA 1
ATOM 679 C C . ARG A 1 89 ? -16.908 8.103 10.214 1.00 72.06 89 ARG A C 1
ATOM 681 O O . ARG A 1 89 ? -17.749 8.370 11.071 1.00 72.06 89 ARG A O 1
ATOM 688 N N . SER A 1 90 ? -16.677 6.862 9.786 1.00 64.31 90 SER A N 1
ATOM 689 C CA . SER A 1 90 ? -17.397 5.687 10.292 1.00 64.31 90 SER A CA 1
ATOM 690 C C . SER A 1 90 ? -17.189 5.502 11.798 1.00 64.31 90 SER A C 1
ATOM 692 O O . SER A 1 90 ? -18.141 5.252 12.533 1.00 64.31 90 SER A O 1
ATOM 694 N N . SER A 1 91 ? -15.965 5.720 12.289 1.00 59.78 91 SER A N 1
ATOM 695 C CA . SER A 1 91 ? -15.656 5.657 13.722 1.00 59.78 91 SER A CA 1
ATOM 696 C C . SER A 1 91 ? -16.357 6.738 14.551 1.00 59.78 91 SER A C 1
ATOM 698 O O . SER A 1 91 ? -16.563 6.520 15.739 1.00 59.78 91 SER A O 1
ATOM 700 N N . LYS A 1 92 ? -16.704 7.895 13.967 1.00 58.28 92 LYS A N 1
ATOM 701 C CA . LYS A 1 92 ? -17.457 8.953 14.664 1.00 58.28 92 LYS A CA 1
ATOM 702 C C . LYS A 1 92 ? -18.960 8.687 14.705 1.00 58.28 92 LYS A C 1
ATOM 704 O O . LYS A 1 92 ? -19.607 9.096 15.658 1.00 58.28 92 LYS A O 1
ATOM 709 N N . SER A 1 93 ? -19.509 8.017 13.692 1.00 57.88 93 SER A N 1
ATOM 710 C CA . SER A 1 93 ? -20.943 7.701 13.630 1.00 57.88 93 SER A CA 1
ATOM 711 C C . SER A 1 93 ? -21.359 6.595 14.602 1.00 57.88 93 SER A C 1
ATOM 713 O O . SER A 1 93 ? -22.527 6.535 14.965 1.00 57.88 93 SER A O 1
ATOM 715 N N . ALA A 1 94 ? -20.434 5.721 15.007 1.00 53.91 94 ALA A N 1
ATOM 716 C CA . ALA A 1 94 ? -20.706 4.604 15.914 1.00 53.91 94 ALA A CA 1
ATOM 717 C C . ALA A 1 94 ? -20.799 5.005 17.404 1.00 53.91 94 ALA A C 1
ATOM 719 O O . ALA A 1 94 ? -21.075 4.151 18.242 1.00 53.91 94 ALA A O 1
ATOM 720 N N . THR A 1 95 ? -20.553 6.276 17.740 1.00 50.19 95 THR A N 1
ATOM 721 C CA . THR A 1 95 ? -20.492 6.785 19.126 1.00 50.19 95 THR A CA 1
ATOM 722 C C . THR A 1 95 ? -21.661 7.715 19.486 1.00 50.19 95 THR A C 1
ATOM 724 O O . THR A 1 95 ? -21.594 8.414 20.496 1.00 50.19 95 THR A O 1
ATOM 727 N N . THR A 1 96 ? -22.711 7.740 18.663 1.00 44.69 96 THR A N 1
ATOM 728 C CA . THR A 1 96 ? -23.968 8.486 18.883 1.00 44.69 96 THR A CA 1
ATOM 729 C C . THR A 1 96 ? -25.110 7.504 19.042 1.00 44.69 96 THR A C 1
ATOM 731 O O . THR A 1 96 ? -25.946 7.736 19.940 1.00 44.69 96 THR A O 1
#

Radius of gyration: 16.35 Å; Cα contacts (8 Å, |Δi|>4): 52; chains: 1; bounding box: 48×23×41 Å

Foldseek 3Di:
DPPQVVVCPPDPVSVVVVCCVLQVVQLVVQLCCCCPVVVDPNLCSNLVSLVVSLVVLVVCQVVPPPDRPVVVSVVSVVVSVVSNVVVVVVVVVVPD

Nearest PDB structures (foldseek):
  2w2u-assembly1_A  TM=5.674E-01  e=5.459E+00  Sulfolobus acidocaldarius
  2w2u-assembly2_B  TM=5.564E-01  e=6.452E+00  Sulfolobus acidocaldarius
  1orj-assembly2_B  TM=4.528E-01  e=4.883E+00  Aquifex aeolicus VF5